Protein AF-A0A077NC87-F1 (afdb_monomer_lite)

Organism: NCBI:txid1398201

Secondary structure (DSSP, 8-state):
-----S-HHHHHHH-S-SS-TTSHHHHHHHHHHHHHHHHHHHHHHHHHHHHHHHHHHHH-TT--HHHHHHHHHHHHHHHHHHHHHHHHHHHHHHHHTTT--HHHHHHHHHHHHHHHHHHHHHHHHHHTHHHHHHHHHHHHHHHHHT-

Sequence (147 aa):
MIKLTGNAGVRSFLTATKYRVDHWKAIDIGTQAMRSGIITASRRVLIVSFLYRSMELLFRDEYDIYDFFGNITMDVAKTAVGDLVGFGVVAGAAVLLKGGFALGVTVMALGFGAFTTWVLYELDDRYKISKKLINYMREKELNKNSK

Radius of gyration: 23.94 Å; chains: 1; bounding box: 61×31×77 Å

pLDDT: mean 76.03, std 10.46, range [38.5, 91.06]

Structure (mmCIF, N/CA/C/O backbone):
data_AF-A0A077NC87-F1
#
_entry.id   AF-A0A077NC87-F1
#
loop_
_atom_site.group_PDB
_atom_site.id
_atom_site.type_symbol
_atom_site.label_atom_id
_atom_site.label_alt_id
_atom_site.label_comp_id
_atom_site.label_asym_id
_atom_site.label_entity_id
_atom_site.label_seq_id
_atom_site.pdbx_PDB_ins_code
_atom_site.Cartn_x
_atom_site.Cartn_y
_atom_site.Cartn_z
_atom_site.occupancy
_atom_site.B_iso_or_equiv
_atom_site.auth_seq_id
_atom_site.auth_comp_id
_atom_site.auth_asym_id
_atom_site.auth_atom_id
_atom_site.pdbx_PDB_model_num
ATOM 1 N N . MET A 1 1 ? 34.290 18.292 -21.173 1.00 38.50 1 MET A N 1
ATOM 2 C CA . MET A 1 1 ? 33.123 17.875 -21.985 1.00 38.50 1 MET A CA 1
ATOM 3 C C . MET A 1 1 ? 33.567 17.860 -23.437 1.00 38.50 1 MET A C 1
ATOM 5 O O . MET A 1 1 ? 33.807 18.925 -23.987 1.00 38.50 1 MET A O 1
ATOM 9 N N . ILE A 1 2 ? 33.781 16.680 -24.021 1.00 52.84 2 ILE A N 1
ATOM 10 C CA . ILE A 1 2 ? 34.228 16.562 -25.415 1.00 52.84 2 ILE A CA 1
ATOM 11 C C . ILE A 1 2 ? 33.003 16.800 -26.304 1.00 52.84 2 ILE A C 1
ATOM 13 O O . ILE A 1 2 ? 32.039 16.039 -26.250 1.00 52.84 2 ILE A O 1
ATOM 17 N N . LYS A 1 3 ? 33.002 17.900 -27.060 1.00 55.31 3 LYS A N 1
ATOM 18 C CA . LYS A 1 3 ? 31.948 18.231 -28.024 1.00 55.31 3 LYS A CA 1
ATOM 19 C C . LYS A 1 3 ? 32.352 17.672 -29.390 1.00 55.31 3 LYS A C 1
ATOM 21 O O . LYS A 1 3 ? 33.152 18.276 -30.089 1.00 55.31 3 LYS A O 1
ATOM 26 N N . LEU A 1 4 ? 31.805 16.515 -29.762 1.00 61.81 4 LEU A N 1
ATOM 27 C CA . LEU A 1 4 ? 31.936 15.950 -31.110 1.00 61.81 4 LEU A CA 1
ATOM 28 C C . LEU A 1 4 ? 30.884 16.594 -32.024 1.00 61.81 4 LEU A C 1
ATOM 30 O O . LEU A 1 4 ? 29.844 16.012 -32.322 1.00 61.81 4 LEU A O 1
ATOM 34 N N . THR A 1 5 ? 31.116 17.848 -32.405 1.00 58.41 5 THR A N 1
ATOM 35 C CA . THR A 1 5 ? 30.270 18.590 -33.348 1.00 58.41 5 THR A CA 1
ATOM 36 C C . THR A 1 5 ? 30.851 18.422 -34.747 1.00 58.41 5 THR A C 1
ATOM 38 O O . THR A 1 5 ? 31.775 19.140 -35.113 1.00 58.41 5 THR A O 1
ATOM 41 N N . GLY A 1 6 ? 30.371 17.445 -35.516 1.00 64.19 6 GLY A N 1
ATOM 42 C CA . GLY A 1 6 ? 30.850 17.285 -36.895 1.00 64.19 6 GLY A CA 1
ATOM 43 C C . GLY A 1 6 ? 30.347 16.067 -37.662 1.00 64.19 6 GLY A C 1
ATOM 44 O O . GLY A 1 6 ? 30.397 16.079 -38.884 1.00 64.19 6 GLY A O 1
ATOM 45 N N . ASN A 1 7 ? 29.820 15.034 -36.994 1.00 65.38 7 ASN A N 1
ATOM 46 C CA . ASN A 1 7 ? 29.307 13.852 -37.689 1.00 65.38 7 ASN A CA 1
ATOM 47 C C . ASN A 1 7 ? 27.972 13.385 -37.087 1.00 65.38 7 ASN A C 1
ATOM 49 O O . ASN A 1 7 ? 27.925 12.868 -35.968 1.00 65.38 7 ASN A O 1
ATOM 53 N N . ALA A 1 8 ? 26.877 13.589 -37.828 1.00 60.69 8 ALA A N 1
ATOM 54 C CA . ALA A 1 8 ? 25.518 13.255 -37.396 1.00 60.69 8 ALA A CA 1
ATOM 55 C C . ALA A 1 8 ? 25.345 11.754 -37.091 1.00 60.69 8 ALA A C 1
ATOM 57 O O . ALA A 1 8 ? 24.593 11.401 -36.181 1.00 60.69 8 ALA A O 1
ATOM 58 N N . GLY A 1 9 ? 26.099 10.881 -37.773 1.00 63.97 9 GLY A N 1
ATOM 59 C CA . GLY A 1 9 ? 26.047 9.429 -37.568 1.00 63.97 9 GLY A CA 1
ATOM 60 C C . GLY A 1 9 ? 26.556 8.972 -36.196 1.00 63.97 9 GLY A C 1
ATOM 61 O O . GLY A 1 9 ? 26.029 8.024 -35.621 1.00 63.97 9 GLY A O 1
ATOM 62 N N . VAL A 1 10 ? 27.518 9.688 -35.603 1.00 62.72 10 VAL A N 1
ATOM 63 C CA . VAL A 1 10 ? 28.101 9.321 -34.295 1.00 62.72 10 VAL A CA 1
ATOM 64 C C . VAL A 1 10 ? 27.153 9.671 -33.142 1.00 62.72 10 VAL A C 1
ATOM 66 O O . VAL A 1 10 ? 27.168 9.033 -32.090 1.00 62.72 10 VAL A O 1
ATOM 69 N N . ARG A 1 11 ? 26.259 10.647 -33.351 1.00 61.94 11 ARG A N 1
ATOM 70 C CA . ARG A 1 11 ? 25.254 11.040 -32.360 1.00 61.94 11 ARG A CA 1
ATOM 71 C C . ARG A 1 11 ? 24.256 9.912 -32.101 1.00 61.94 11 ARG A C 1
ATOM 73 O O . ARG A 1 11 ? 23.899 9.714 -30.951 1.00 61.94 11 ARG A O 1
ATOM 80 N N . SER A 1 12 ? 23.866 9.139 -33.116 1.00 58.34 12 SER A N 1
ATOM 81 C CA . SER A 1 12 ? 22.961 7.984 -32.970 1.00 58.34 12 SER A CA 1
ATOM 82 C C . SER A 1 12 ? 23.545 6.893 -32.058 1.00 58.34 12 SER A C 1
ATOM 84 O O . SER A 1 12 ? 22.865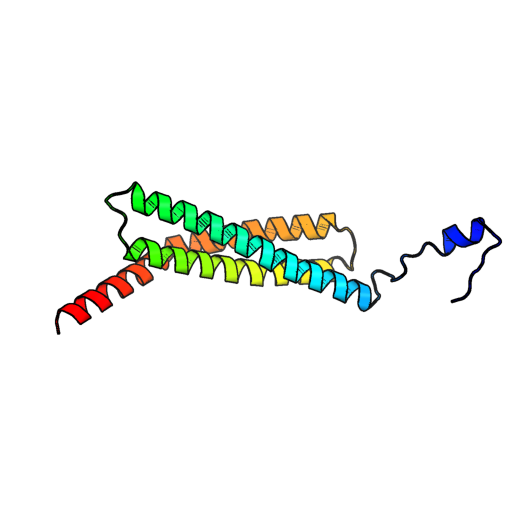 6.453 -31.134 1.00 58.34 12 SER A O 1
ATOM 86 N N . PHE A 1 13 ? 24.824 6.544 -32.231 1.00 57.53 13 PHE A N 1
ATOM 87 C CA . PHE A 1 13 ? 25.515 5.553 -31.392 1.00 57.53 13 PHE A CA 1
ATOM 88 C C . PHE A 1 13 ? 25.801 6.043 -29.963 1.00 57.53 13 PHE A C 1
ATOM 90 O O . PHE A 1 13 ? 25.910 5.237 -29.042 1.00 57.53 13 PHE A O 1
ATOM 97 N N . LEU A 1 14 ? 25.904 7.360 -29.764 1.00 56.75 14 LEU A N 1
ATOM 98 C CA . LEU A 1 14 ? 26.145 7.989 -28.461 1.00 56.75 14 LEU A CA 1
ATOM 99 C C . LEU A 1 14 ? 24.891 8.611 -27.828 1.00 56.75 14 LEU A C 1
ATOM 101 O O . LEU A 1 14 ? 24.993 9.178 -26.743 1.00 56.75 14 LEU A O 1
ATOM 105 N N . THR A 1 15 ? 23.698 8.457 -28.423 1.00 53.72 15 THR A N 1
ATOM 106 C CA . THR A 1 15 ? 22.410 8.770 -27.760 1.00 53.72 15 THR A CA 1
ATOM 107 C C . THR A 1 15 ? 22.048 7.672 -26.748 1.00 53.72 15 THR A C 1
ATOM 109 O O . THR A 1 15 ? 20.886 7.425 -26.442 1.00 53.72 15 THR A O 1
ATOM 112 N N . ALA A 1 16 ? 23.054 6.999 -26.187 1.00 55.94 16 ALA A N 1
ATOM 113 C CA . ALA A 1 16 ? 22.895 6.309 -24.928 1.00 55.94 16 ALA A CA 1
ATOM 114 C C . ALA A 1 16 ? 22.482 7.362 -23.894 1.00 55.94 16 ALA A C 1
ATOM 116 O O . ALA A 1 16 ? 23.104 8.423 -23.775 1.00 55.94 16 ALA A O 1
ATOM 117 N N . THR A 1 17 ? 21.400 7.090 -23.170 1.00 57.09 17 THR A N 1
ATOM 118 C CA . THR A 1 17 ? 20.999 7.881 -22.009 1.00 57.09 17 THR A CA 1
ATOM 119 C C . THR A 1 17 ? 22.242 8.175 -21.166 1.00 57.09 17 THR A C 1
ATOM 121 O O . THR A 1 17 ? 23.065 7.286 -20.947 1.00 57.09 17 THR A O 1
ATOM 124 N N . LYS A 1 18 ? 22.407 9.428 -20.707 1.00 61.66 18 LYS A N 1
ATOM 125 C CA . LYS A 1 18 ? 23.597 9.897 -19.955 1.00 61.66 18 LYS A CA 1
ATOM 126 C C . LYS A 1 18 ? 24.005 8.947 -18.815 1.00 61.66 18 LYS A C 1
ATOM 128 O O . LYS A 1 18 ? 25.161 8.934 -18.406 1.00 61.66 18 LYS A O 1
ATOM 133 N N . TYR A 1 19 ? 23.053 8.148 -18.337 1.00 58.69 19 TYR A N 1
ATOM 134 C CA . TYR A 1 19 ? 23.251 7.006 -17.462 1.00 58.69 19 TYR A CA 1
ATOM 135 C C . TYR A 1 19 ? 22.634 5.757 -18.109 1.00 58.69 19 TYR A C 1
ATOM 137 O O . TYR A 1 19 ? 21.466 5.784 -18.502 1.00 58.69 19 TYR A O 1
ATOM 145 N N . ARG A 1 20 ? 23.402 4.664 -18.217 1.00 64.19 20 ARG A N 1
ATOM 146 C CA . ARG A 1 20 ? 22.844 3.325 -18.483 1.00 64.19 20 ARG A CA 1
ATOM 147 C C . ARG A 1 20 ? 21.920 2.925 -17.329 1.00 64.19 20 ARG A C 1
ATOM 149 O O . ARG A 1 20 ? 22.129 3.375 -16.205 1.00 64.19 20 ARG A O 1
ATOM 156 N N . VAL A 1 21 ? 20.939 2.063 -17.595 1.00 62.38 21 VAL A N 1
ATOM 157 C CA . VAL A 1 21 ? 19.991 1.560 -16.577 1.00 62.38 21 VAL A CA 1
ATOM 158 C C . VAL A 1 21 ? 20.728 0.877 -15.411 1.00 62.38 21 VAL A C 1
ATOM 160 O O . VAL A 1 21 ? 20.325 1.013 -14.263 1.00 62.38 21 VAL A O 1
ATOM 163 N N . ASP A 1 22 ? 21.880 0.265 -15.697 1.00 63.88 22 ASP A N 1
ATOM 164 C CA . ASP A 1 22 ? 22.752 -0.402 -14.716 1.00 63.88 22 ASP A CA 1
ATOM 165 C C . ASP A 1 22 ? 23.617 0.563 -13.881 1.00 63.88 22 ASP A C 1
ATOM 167 O O . ASP A 1 22 ? 24.428 0.140 -13.059 1.00 63.88 22 ASP A O 1
ATOM 171 N N . HIS A 1 23 ? 23.536 1.870 -14.131 1.00 72.00 23 HIS A N 1
ATOM 172 C CA . HIS A 1 23 ? 24.373 2.852 -13.453 1.00 72.00 23 HIS A CA 1
ATOM 173 C C . HIS A 1 23 ? 23.754 3.239 -12.105 1.00 72.00 23 HIS A C 1
ATOM 175 O O . HIS A 1 23 ? 22.566 3.551 -12.040 1.00 72.00 23 HIS A O 1
ATOM 181 N N . TRP A 1 24 ? 24.566 3.320 -11.043 1.00 66.81 24 TRP A N 1
ATOM 182 C CA . TRP A 1 24 ? 24.109 3.623 -9.673 1.00 66.81 24 TRP A CA 1
ATOM 183 C C . TRP A 1 24 ? 23.174 4.841 -9.594 1.00 66.81 24 TRP A C 1
ATOM 185 O O . TRP A 1 24 ? 22.162 4.829 -8.900 1.00 66.81 24 TRP A O 1
ATOM 195 N N . LYS A 1 25 ? 23.464 5.881 -10.382 1.00 71.94 25 LYS A N 1
ATOM 196 C CA . LYS A 1 25 ? 22.663 7.109 -10.425 1.00 71.94 25 LYS A CA 1
ATOM 197 C C . LYS A 1 25 ? 21.261 6.921 -11.022 1.00 71.94 25 LYS A C 1
ATOM 199 O O . LYS A 1 25 ? 20.349 7.637 -10.629 1.00 71.94 25 LYS A O 1
ATOM 204 N N . ALA A 1 26 ? 21.071 5.980 -11.947 1.00 72.69 26 ALA A N 1
ATOM 205 C CA . ALA A 1 26 ? 19.746 5.655 -12.479 1.00 72.69 26 ALA A CA 1
ATOM 206 C C . ALA A 1 26 ? 18.889 4.925 -11.429 1.00 72.69 26 ALA A C 1
ATOM 208 O O . ALA A 1 26 ? 17.707 5.231 -11.278 1.00 72.69 26 ALA A O 1
ATOM 209 N N . ILE A 1 27 ? 19.508 4.029 -10.653 1.00 73.50 27 ILE A N 1
ATOM 210 C CA . ILE A 1 27 ? 18.863 3.305 -9.547 1.00 73.50 27 ILE A CA 1
ATOM 211 C C . ILE A 1 27 ? 18.464 4.271 -8.421 1.00 73.50 27 ILE A C 1
ATOM 213 O O . ILE A 1 27 ? 17.354 4.185 -7.895 1.00 73.50 27 ILE A O 1
ATOM 217 N N . ASP A 1 28 ? 19.331 5.226 -8.081 1.00 75.88 28 ASP A N 1
ATOM 218 C CA . ASP A 1 28 ? 19.061 6.229 -7.043 1.00 75.88 28 ASP A CA 1
ATOM 219 C C . ASP A 1 28 ? 17.891 7.153 -7.428 1.00 75.88 28 ASP A C 1
ATOM 221 O O . ASP A 1 28 ? 16.954 7.345 -6.656 1.00 75.88 28 ASP A O 1
ATOM 225 N N . ILE A 1 29 ? 17.854 7.635 -8.677 1.00 79.31 29 ILE A N 1
ATOM 226 C CA . ILE A 1 29 ? 16.729 8.447 -9.172 1.00 79.31 29 ILE A CA 1
ATOM 227 C C . ILE A 1 29 ? 15.423 7.637 -9.160 1.00 79.31 29 ILE A C 1
ATOM 229 O O . ILE A 1 29 ? 14.387 8.146 -8.731 1.00 79.31 29 ILE A O 1
ATOM 233 N N . GLY A 1 30 ? 15.464 6.372 -9.593 1.00 76.12 30 GLY A N 1
ATOM 234 C CA . GLY A 1 30 ? 14.292 5.495 -9.597 1.00 76.12 30 GLY A CA 1
ATOM 235 C C . GLY A 1 30 ? 13.765 5.196 -8.192 1.00 76.12 30 GLY A C 1
ATOM 236 O O . GLY A 1 30 ? 12.563 5.285 -7.950 1.00 76.12 30 GLY A O 1
ATOM 237 N N . THR A 1 31 ? 14.651 4.912 -7.235 1.00 77.56 31 THR A N 1
ATOM 238 C CA . THR A 1 31 ? 14.259 4.641 -5.842 1.00 77.56 31 THR A CA 1
ATOM 239 C C . THR A 1 31 ? 13.759 5.895 -5.121 1.00 77.56 31 THR A C 1
ATOM 241 O O . THR A 1 31 ? 12.789 5.810 -4.365 1.00 77.56 31 THR A O 1
ATOM 244 N N . GLN A 1 32 ? 14.333 7.073 -5.390 1.00 83.12 32 GLN A N 1
ATOM 245 C CA . GLN A 1 32 ? 13.821 8.348 -4.872 1.00 83.12 32 GLN A CA 1
ATOM 246 C C . GLN A 1 32 ? 12.449 8.708 -5.453 1.00 83.12 32 GLN A C 1
ATOM 248 O O . GLN A 1 32 ? 11.555 9.110 -4.705 1.00 83.12 32 GLN A O 1
ATOM 253 N N . ALA A 1 33 ? 12.252 8.531 -6.764 1.00 82.00 33 ALA A N 1
ATOM 254 C CA . ALA A 1 33 ? 10.959 8.742 -7.414 1.00 82.00 33 ALA A CA 1
ATOM 255 C C . ALA A 1 33 ? 9.882 7.794 -6.861 1.00 82.00 33 ALA A C 1
ATOM 257 O O . ALA A 1 33 ? 8.742 8.193 -6.644 1.00 82.00 33 ALA A O 1
ATOM 258 N N . MET A 1 34 ? 10.255 6.549 -6.569 1.00 81.50 34 MET A N 1
ATOM 259 C CA . MET A 1 34 ? 9.348 5.564 -5.991 1.00 81.50 34 MET A CA 1
ATOM 260 C C . MET A 1 34 ? 8.953 5.922 -4.553 1.00 81.50 34 MET A C 1
ATOM 262 O O . MET A 1 34 ? 7.772 5.891 -4.220 1.00 81.50 34 MET A O 1
ATOM 266 N N . ARG A 1 35 ? 9.909 6.337 -3.709 1.00 84.25 35 ARG A N 1
ATOM 267 C CA . ARG A 1 35 ? 9.621 6.793 -2.337 1.00 84.25 35 ARG A CA 1
ATOM 268 C C . ARG A 1 35 ? 8.704 8.013 -2.316 1.00 84.25 35 ARG A C 1
ATOM 270 O O . ARG A 1 35 ? 7.724 8.024 -1.577 1.00 84.25 35 ARG A O 1
ATOM 277 N N . SER A 1 36 ? 9.000 9.030 -3.125 1.00 87.06 36 SER A N 1
ATOM 278 C CA . SER A 1 36 ? 8.169 10.238 -3.193 1.00 87.06 36 SER A CA 1
ATOM 279 C C . SER A 1 36 ? 6.781 9.952 -3.773 1.00 87.06 36 SER A C 1
ATOM 281 O O . SER A 1 36 ? 5.790 10.507 -3.291 1.00 87.06 36 SER A O 1
ATOM 283 N N . GLY A 1 37 ? 6.695 9.040 -4.747 1.00 85.25 37 GLY A N 1
ATOM 284 C CA . GLY A 1 37 ? 5.444 8.544 -5.314 1.00 85.25 37 GLY A CA 1
ATOM 285 C C . GLY A 1 37 ? 4.562 7.848 -4.279 1.00 85.25 37 GLY A C 1
ATOM 286 O O . GLY A 1 37 ? 3.401 8.228 -4.141 1.00 85.25 37 GLY A O 1
ATOM 287 N N . ILE A 1 38 ? 5.122 6.902 -3.512 1.00 85.19 38 ILE A N 1
ATOM 288 C CA . ILE A 1 38 ? 4.413 6.202 -2.427 1.00 85.19 38 ILE A CA 1
ATOM 289 C C . ILE A 1 38 ? 3.896 7.221 -1.408 1.00 85.19 38 ILE A C 1
ATOM 291 O O . ILE A 1 38 ? 2.693 7.317 -1.216 1.00 85.19 38 ILE A O 1
ATOM 295 N N . ILE A 1 39 ? 4.759 8.088 -0.866 1.00 86.81 39 ILE A N 1
ATOM 296 C CA . ILE A 1 39 ? 4.357 9.099 0.133 1.00 86.81 39 ILE A CA 1
ATOM 297 C C . ILE A 1 39 ? 3.216 9.989 -0.383 1.00 86.81 39 ILE A C 1
ATOM 299 O O . ILE A 1 39 ? 2.264 10.292 0.342 1.00 86.81 39 ILE A O 1
ATOM 303 N N . THR A 1 40 ? 3.299 10.423 -1.643 1.00 88.81 40 THR A N 1
ATOM 304 C CA . THR A 1 40 ? 2.271 11.277 -2.248 1.00 88.81 40 THR A CA 1
ATOM 305 C C . THR A 1 40 ? 0.955 10.527 -2.433 1.00 88.81 40 THR A C 1
ATOM 307 O O . THR A 1 40 ? -0.109 11.100 -2.187 1.00 88.81 40 THR A O 1
ATOM 310 N N . ALA A 1 41 ? 1.010 9.262 -2.851 1.00 86.44 41 ALA A N 1
ATOM 311 C CA . ALA A 1 41 ? -0.163 8.415 -3.014 1.00 86.44 41 ALA A CA 1
ATOM 312 C C . ALA A 1 41 ? -0.839 8.145 -1.664 1.00 86.44 41 ALA A C 1
ATOM 314 O O . ALA A 1 41 ? -2.025 8.441 -1.515 1.00 86.44 41 ALA A O 1
ATOM 315 N N . SER A 1 42 ? -0.082 7.705 -0.658 1.00 89.31 42 SER A N 1
ATOM 316 C CA . SER A 1 42 ? -0.586 7.404 0.686 1.00 89.31 42 SER A CA 1
ATOM 317 C C . SER A 1 42 ? -1.252 8.617 1.314 1.00 89.31 42 SER A C 1
ATOM 319 O O . SER A 1 42 ? -2.365 8.523 1.823 1.00 89.31 42 SER A O 1
ATOM 321 N N . ARG A 1 43 ? -0.641 9.804 1.194 1.00 88.69 43 ARG A N 1
ATOM 322 C CA . ARG A 1 43 ? -1.243 11.045 1.696 1.00 88.69 43 ARG A CA 1
ATOM 323 C C . ARG A 1 43 ? -2.610 11.319 1.067 1.00 88.69 43 ARG A C 1
ATOM 325 O O . ARG A 1 43 ? -3.526 11.731 1.772 1.00 88.69 43 ARG A O 1
ATOM 332 N N . ARG A 1 44 ? -2.759 11.110 -0.244 1.00 89.31 44 ARG A N 1
ATOM 333 C CA . ARG A 1 44 ? -4.040 11.320 -0.938 1.00 89.31 44 ARG A CA 1
ATOM 334 C C . ARG A 1 44 ? -5.088 10.303 -0.499 1.00 89.31 44 ARG A C 1
ATOM 336 O O . ARG A 1 44 ? -6.221 10.701 -0.259 1.00 89.31 44 ARG A O 1
ATOM 343 N N . VAL A 1 45 ? -4.705 9.035 -0.343 1.00 88.69 45 VAL A N 1
ATOM 344 C CA . VAL A 1 45 ? -5.602 7.979 0.151 1.00 88.69 45 VAL A CA 1
ATOM 345 C C . VAL A 1 45 ? -6.100 8.312 1.556 1.00 88.69 45 VAL A C 1
ATOM 347 O O . VAL A 1 45 ? -7.304 8.320 1.778 1.00 88.69 45 VAL A O 1
ATOM 350 N N . LEU A 1 46 ? -5.207 8.698 2.470 1.00 91.06 46 LEU A N 1
ATOM 351 C CA . LEU A 1 46 ? -5.588 9.058 3.839 1.00 91.06 46 LEU A CA 1
ATOM 352 C C . LEU A 1 46 ? -6.534 10.261 3.900 1.00 91.06 46 LEU A C 1
ATOM 354 O O . LEU A 1 46 ? -7.467 10.253 4.696 1.00 91.06 46 LEU A O 1
ATOM 358 N N . ILE A 1 47 ? -6.329 11.279 3.055 1.00 89.62 47 ILE A N 1
ATOM 359 C CA . ILE A 1 47 ? -7.240 12.432 2.974 1.00 89.62 47 ILE A CA 1
ATOM 360 C C . ILE A 1 47 ? -8.639 11.986 2.531 1.00 89.62 47 ILE A C 1
ATOM 362 O O . ILE A 1 47 ? -9.633 12.416 3.115 1.00 89.62 47 ILE A O 1
ATOM 366 N N . VAL A 1 48 ? -8.722 11.117 1.520 1.00 90.50 48 VAL A N 1
ATOM 367 C CA . VAL A 1 48 ? -10.001 10.595 1.020 1.00 90.50 48 VAL A CA 1
ATOM 368 C C . VAL A 1 48 ? -10.691 9.731 2.079 1.00 90.50 48 VAL A C 1
ATOM 370 O O . VAL A 1 48 ? -11.877 9.935 2.335 1.00 90.50 48 VAL A O 1
ATOM 373 N N . SER A 1 49 ? -9.962 8.828 2.742 1.00 88.44 49 SER A N 1
ATOM 374 C CA . SER A 1 49 ? -10.502 7.997 3.827 1.00 88.44 49 SER A CA 1
ATOM 375 C C . SER A 1 49 ? -11.001 8.841 4.995 1.00 88.44 49 SER A C 1
ATOM 377 O O . SER A 1 49 ? -12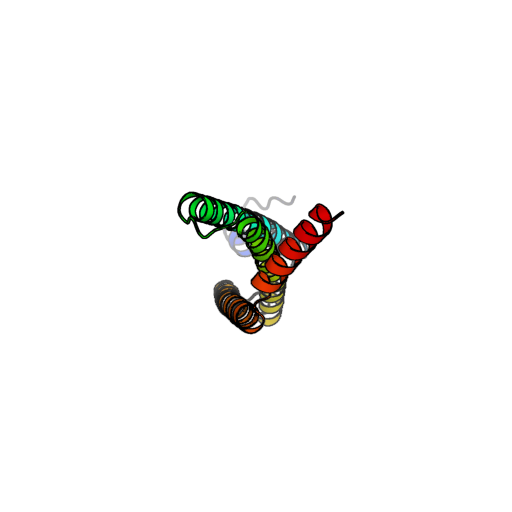.101 8.611 5.492 1.00 88.44 49 SER A O 1
ATOM 379 N N . PHE A 1 50 ? -10.235 9.858 5.399 1.00 88.25 50 PHE A N 1
ATOM 380 C CA . PHE A 1 50 ? -10.637 10.782 6.454 1.00 88.25 50 PHE A CA 1
ATOM 381 C C . PHE A 1 50 ? -11.951 11.480 6.105 1.00 88.25 50 PHE A C 1
ATOM 383 O O . PHE A 1 50 ? -12.877 11.461 6.908 1.00 88.25 50 PHE A O 1
ATOM 390 N N . LEU A 1 51 ? -12.059 12.029 4.891 1.00 87.94 51 LEU A N 1
ATOM 391 C CA . LEU A 1 51 ? -13.264 12.723 4.444 1.00 87.94 51 LEU A CA 1
ATOM 392 C C . LEU A 1 51 ? -14.481 11.791 4.409 1.00 87.94 51 LEU A C 1
ATOM 394 O O . LEU A 1 51 ? -15.546 12.160 4.901 1.00 87.94 51 LEU A O 1
ATOM 398 N N . TYR A 1 52 ? -14.312 10.572 3.889 1.00 86.44 52 TYR A N 1
ATOM 399 C CA . TYR A 1 52 ? -15.357 9.549 3.906 1.00 86.44 52 TYR A CA 1
ATOM 400 C C . TYR A 1 52 ? -15.820 9.255 5.338 1.00 86.44 52 TYR A C 1
ATOM 402 O O . TYR A 1 52 ? -17.018 9.210 5.613 1.00 86.44 52 TYR A O 1
ATOM 410 N N . ARG A 1 53 ? -14.876 9.144 6.278 1.00 84.12 53 ARG A N 1
ATOM 411 C CA . ARG A 1 53 ? -15.178 8.905 7.689 1.00 84.12 53 ARG A CA 1
ATOM 412 C C . ARG A 1 53 ? -15.879 10.063 8.370 1.00 84.12 53 ARG A C 1
ATOM 414 O O . ARG A 1 53 ? -16.756 9.844 9.198 1.00 84.12 53 ARG A O 1
ATOM 421 N N . SER A 1 54 ? -15.493 11.287 8.030 1.00 82.62 54 SER A N 1
ATOM 422 C CA . SER A 1 54 ? -16.145 12.491 8.536 1.00 82.62 54 SER A CA 1
ATOM 423 C C . SER A 1 54 ? -17.588 12.565 8.053 1.00 82.62 54 SER A C 1
ATOM 425 O O . SER A 1 54 ? -18.470 12.903 8.833 1.00 82.62 54 SER A O 1
ATOM 427 N N . MET A 1 55 ? -17.847 12.200 6.794 1.00 84.25 55 MET A N 1
ATOM 428 C CA . MET A 1 55 ? -19.213 12.090 6.283 1.00 84.25 55 MET A CA 1
ATOM 429 C C . MET A 1 55 ? -19.990 10.989 7.010 1.00 84.25 55 MET A C 1
ATOM 431 O O . MET A 1 55 ? -21.125 11.217 7.413 1.00 84.25 55 MET A O 1
ATOM 435 N N . GLU A 1 56 ? -19.389 9.819 7.232 1.00 83.00 56 GLU A N 1
ATOM 436 C CA . GLU A 1 56 ? -20.046 8.719 7.947 1.00 83.00 56 GLU A CA 1
ATOM 437 C C . GLU A 1 56 ? -20.443 9.116 9.379 1.00 83.00 56 GLU A C 1
ATOM 439 O O . GLU A 1 56 ? -21.565 8.837 9.788 1.00 83.00 56 GLU A O 1
ATOM 444 N N . LEU A 1 57 ? -19.581 9.857 10.086 1.00 81.62 57 LEU A N 1
ATOM 445 C CA . LEU A 1 57 ? -19.867 10.412 11.413 1.00 81.62 57 LEU A CA 1
ATOM 446 C C . LEU A 1 57 ? -21.020 11.433 11.407 1.00 81.62 57 LEU A C 1
ATOM 448 O O . LEU A 1 57 ? -21.783 11.500 12.360 1.00 81.62 57 LEU A O 1
ATOM 452 N N . LEU A 1 58 ? -21.145 12.243 10.350 1.00 80.56 58 LEU A N 1
ATOM 453 C CA . LEU A 1 58 ? -22.190 13.271 10.255 1.00 80.56 58 LEU A CA 1
ATOM 454 C C . LEU A 1 58 ? -23.562 12.712 9.861 1.00 80.56 58 LEU A C 1
ATOM 456 O O . LEU A 1 58 ? -24.578 13.307 10.208 1.00 80.56 58 LEU A O 1
ATOM 460 N N . PHE A 1 59 ? -23.600 11.617 9.098 1.00 83.50 59 PHE A N 1
ATOM 461 C CA . PHE A 1 59 ? -24.839 11.086 8.521 1.00 83.50 59 PHE A CA 1
ATOM 462 C C . PHE A 1 59 ? -25.371 9.824 9.212 1.00 83.50 59 PHE A C 1
ATOM 464 O O . PHE A 1 59 ? -26.512 9.444 8.949 1.00 83.50 59 PHE A O 1
ATOM 471 N N . ARG A 1 60 ? -24.586 9.150 10.062 1.00 80.19 60 ARG A N 1
ATOM 472 C CA . ARG A 1 60 ? -25.032 7.951 10.786 1.00 80.19 60 ARG A CA 1
ATOM 473 C C . ARG A 1 60 ? -25.087 8.201 12.288 1.00 80.19 60 ARG A C 1
ATOM 475 O O . ARG A 1 60 ? -24.052 8.336 12.925 1.00 80.19 60 ARG A O 1
ATOM 482 N N . ASP A 1 61 ? -26.294 8.129 12.846 1.00 66.12 61 ASP A N 1
ATOM 483 C CA . ASP A 1 61 ? -26.542 8.241 14.294 1.00 66.12 61 ASP A CA 1
ATOM 484 C C . ASP A 1 61 ? -25.891 7.114 15.117 1.00 66.12 61 ASP A C 1
ATOM 486 O O . ASP A 1 61 ? -25.583 7.291 16.290 1.00 66.12 61 ASP A O 1
ATOM 490 N N . GLU A 1 62 ? -25.645 5.949 14.513 1.00 67.62 62 GLU A N 1
ATOM 491 C CA . GLU A 1 62 ? -24.971 4.818 15.171 1.00 67.62 62 GLU A CA 1
ATOM 492 C C . GLU A 1 62 ? -23.436 4.951 15.186 1.00 67.62 62 GLU A C 1
ATOM 494 O O . GLU A 1 62 ? -22.745 4.085 15.726 1.00 67.62 62 GLU A O 1
ATOM 499 N N . TYR A 1 63 ? -22.888 5.997 14.558 1.00 72.88 63 TYR A N 1
ATOM 500 C CA . TYR A 1 63 ? -21.452 6.186 14.395 1.00 72.88 63 TYR A CA 1
ATOM 501 C C . TYR A 1 63 ? -20.885 7.055 15.518 1.00 72.88 63 TYR A C 1
ATOM 503 O O . TYR A 1 63 ? -21.063 8.268 15.539 1.00 72.88 63 TYR A O 1
ATOM 511 N N . ASP A 1 64 ? -20.183 6.433 16.461 1.00 78.81 64 ASP A N 1
ATOM 512 C CA . ASP A 1 64 ? -19.631 7.124 17.625 1.00 78.81 64 ASP A CA 1
ATOM 513 C C . ASP A 1 64 ? -18.245 7.739 17.322 1.00 78.81 64 ASP A C 1
ATOM 515 O O . ASP A 1 64 ? -17.523 7.335 16.401 1.00 78.81 64 ASP A O 1
ATOM 519 N N . ILE A 1 65 ? -17.811 8.691 18.149 1.00 74.31 65 ILE A N 1
ATOM 520 C CA . ILE A 1 65 ? -16.494 9.341 18.045 1.00 74.31 65 ILE A CA 1
ATOM 521 C C . ILE A 1 65 ? -15.367 8.303 18.198 1.00 74.31 65 ILE A C 1
ATOM 523 O O . ILE A 1 65 ? -14.325 8.391 17.541 1.00 74.31 65 ILE A O 1
ATOM 527 N N . TYR A 1 66 ? -15.579 7.267 19.013 1.00 76.19 66 TYR A N 1
ATOM 528 C CA . TYR A 1 66 ? -14.619 6.172 19.184 1.00 76.19 66 TYR A CA 1
ATOM 529 C C . TYR A 1 66 ? -14.467 5.312 17.924 1.00 76.19 66 TYR A C 1
ATOM 531 O O . TYR A 1 66 ? -13.351 4.903 17.592 1.00 76.19 66 TYR A O 1
ATOM 539 N N . ASP A 1 67 ? -15.558 5.083 17.189 1.00 78.06 67 ASP A N 1
ATOM 540 C CA . ASP A 1 67 ? -15.543 4.357 15.917 1.00 78.06 67 ASP A CA 1
ATOM 541 C C . ASP A 1 67 ? -14.824 5.160 14.824 1.00 78.06 67 ASP A C 1
ATOM 543 O O . ASP A 1 67 ? -14.139 4.592 13.963 1.00 78.06 67 ASP A O 1
ATOM 547 N N . PHE A 1 68 ? -14.950 6.490 14.867 1.00 79.81 68 PHE A N 1
ATOM 548 C CA . PHE A 1 68 ? -14.244 7.414 13.981 1.00 79.81 68 PHE A CA 1
ATOM 549 C C . PHE A 1 68 ? -12.726 7.343 14.184 1.00 79.81 68 PHE A C 1
ATOM 551 O O . PHE A 1 68 ? -12.003 7.000 13.244 1.00 79.81 68 PHE A O 1
ATOM 558 N N . PHE A 1 69 ? -12.237 7.576 15.407 1.00 79.38 69 PHE A N 1
ATOM 559 C CA . PHE A 1 69 ? -10.799 7.504 15.699 1.00 79.38 69 PHE A CA 1
ATOM 560 C C . PHE A 1 69 ? -10.237 6.093 15.512 1.00 79.38 69 PHE A C 1
ATOM 562 O O . PHE A 1 69 ? -9.136 5.934 14.978 1.00 79.38 69 PHE A O 1
ATOM 569 N N . GLY A 1 70 ? -10.997 5.066 15.894 1.00 81.06 70 GLY A N 1
ATOM 570 C CA . GLY A 1 70 ? -10.591 3.672 15.759 1.00 81.06 70 GLY A CA 1
ATOM 571 C C . GLY A 1 70 ? -10.304 3.289 14.313 1.00 81.06 70 GLY A C 1
ATOM 572 O O . GLY A 1 70 ? -9.221 2.775 14.023 1.00 81.06 70 GLY A O 1
ATOM 573 N N . ASN A 1 71 ? -11.216 3.595 13.382 1.00 83.88 71 ASN A N 1
ATOM 574 C CA . ASN A 1 71 ? -10.961 3.205 11.995 1.00 83.88 71 ASN A CA 1
ATOM 575 C C . ASN A 1 71 ? -10.071 4.188 11.232 1.00 83.88 71 ASN A C 1
ATOM 577 O O . ASN A 1 71 ? -9.358 3.720 10.359 1.00 83.88 71 ASN A O 1
ATOM 581 N N . ILE A 1 72 ? -9.983 5.477 11.591 1.00 85.44 72 ILE A N 1
ATOM 582 C CA . ILE A 1 72 ? -8.927 6.344 11.026 1.00 85.44 72 ILE A CA 1
ATOM 583 C C . ILE A 1 72 ? -7.544 5.789 11.366 1.00 85.44 72 ILE A C 1
ATOM 585 O O . ILE A 1 72 ? -6.672 5.704 10.501 1.00 85.44 72 ILE A O 1
ATOM 589 N N . THR A 1 73 ? -7.344 5.372 12.617 1.00 83.56 73 THR A N 1
ATOM 590 C CA . THR A 1 73 ? -6.072 4.780 13.044 1.00 83.56 73 THR A CA 1
ATOM 591 C C . THR A 1 73 ? -5.800 3.480 12.287 1.00 83.56 73 THR A C 1
ATOM 593 O O . THR A 1 73 ? -4.672 3.241 11.853 1.00 83.56 73 THR A O 1
ATOM 596 N N . MET A 1 74 ? -6.834 2.662 12.067 1.00 86.00 74 MET A N 1
ATOM 597 C CA . MET A 1 74 ? -6.709 1.443 11.270 1.00 86.00 74 MET A CA 1
ATOM 598 C C . MET A 1 74 ? -6.400 1.728 9.798 1.00 86.00 74 MET A C 1
ATOM 600 O O . MET A 1 74 ? -5.565 1.043 9.216 1.00 86.00 74 MET A O 1
ATOM 604 N N . ASP A 1 75 ? -7.024 2.733 9.192 1.00 86.12 75 ASP A N 1
ATOM 605 C CA . ASP A 1 75 ? -6.785 3.108 7.799 1.00 86.12 75 ASP A CA 1
ATOM 606 C C . ASP A 1 75 ? -5.342 3.583 7.604 1.00 86.12 75 ASP A C 1
ATOM 608 O O . ASP A 1 75 ? -4.679 3.181 6.644 1.00 86.12 75 ASP A O 1
ATOM 612 N N . VAL A 1 76 ? -4.805 4.352 8.559 1.00 87.12 76 VAL A N 1
ATOM 613 C CA . VAL A 1 76 ? -3.381 4.721 8.595 1.00 87.12 76 VAL A CA 1
ATOM 614 C C . VAL A 1 76 ? -2.495 3.483 8.727 1.00 87.12 76 VAL A C 1
ATOM 616 O O . VAL A 1 76 ? -1.534 3.341 7.971 1.00 87.12 76 VAL A O 1
ATOM 619 N N . ALA A 1 77 ? -2.823 2.560 9.636 1.00 86.44 77 ALA A N 1
ATOM 620 C CA . ALA A 1 77 ? -2.048 1.338 9.839 1.00 86.44 77 ALA A CA 1
ATOM 621 C C . ALA A 1 77 ? -2.042 0.437 8.591 1.00 86.44 77 ALA A C 1
ATOM 623 O O . ALA A 1 77 ? -0.978 0.005 8.145 1.00 86.44 77 ALA A O 1
ATOM 624 N N . LYS A 1 78 ? -3.209 0.193 7.984 1.00 86.25 78 LYS A N 1
ATOM 625 C CA . LYS A 1 78 ? -3.346 -0.593 6.749 1.00 86.25 78 LYS A CA 1
ATOM 626 C C . LYS A 1 78 ? -2.603 0.059 5.585 1.00 86.25 78 LYS A C 1
ATOM 628 O O . LYS A 1 78 ? -1.930 -0.645 4.836 1.00 86.25 78 LYS A O 1
ATOM 633 N N . THR A 1 79 ? -2.666 1.386 5.464 1.00 86.94 79 THR A N 1
ATOM 634 C CA . THR A 1 79 ? -1.921 2.134 4.439 1.00 86.94 79 THR A CA 1
ATOM 635 C C . THR A 1 79 ? -0.413 1.987 4.639 1.00 86.94 79 THR A C 1
ATOM 637 O O . THR A 1 79 ? 0.293 1.660 3.693 1.00 86.94 79 THR A O 1
ATOM 640 N N . ALA A 1 80 ? 0.085 2.122 5.872 1.00 86.81 80 ALA A N 1
ATOM 641 C CA . ALA A 1 80 ? 1.508 1.961 6.168 1.00 86.81 80 ALA A CA 1
ATOM 642 C C . ALA A 1 80 ? 2.020 0.545 5.848 1.00 86.81 80 ALA A C 1
ATOM 644 O O . ALA A 1 80 ? 3.102 0.383 5.283 1.00 86.81 80 ALA A O 1
ATOM 645 N N . VAL A 1 81 ? 1.236 -0.490 6.165 1.00 86.00 81 VAL A N 1
ATOM 646 C CA . VAL A 1 81 ? 1.559 -1.872 5.777 1.00 86.00 81 VAL A CA 1
ATOM 647 C C . VAL A 1 81 ? 1.553 -2.018 4.253 1.00 86.00 81 VAL A C 1
ATOM 649 O O . VAL A 1 81 ? 2.481 -2.601 3.693 1.00 86.00 81 VAL A O 1
ATOM 652 N N . GLY A 1 82 ? 0.553 -1.448 3.576 1.00 86.00 82 GLY A N 1
ATOM 653 C CA . GLY A 1 82 ? 0.473 -1.418 2.116 1.00 86.00 82 GLY A CA 1
ATOM 654 C C . GLY A 1 82 ? 1.700 -0.776 1.465 1.00 86.00 82 GLY A C 1
ATOM 655 O O . GLY A 1 82 ? 2.243 -1.336 0.516 1.00 86.00 82 GLY A O 1
ATOM 656 N N . ASP A 1 83 ? 2.193 0.331 2.018 1.00 86.31 83 ASP A N 1
ATOM 657 C CA . ASP A 1 83 ? 3.373 1.049 1.525 1.00 86.31 83 ASP A CA 1
ATOM 658 C C . ASP A 1 83 ? 4.655 0.223 1.652 1.00 86.31 83 ASP A C 1
ATOM 660 O O . ASP A 1 83 ? 5.454 0.148 0.713 1.00 86.31 83 ASP A O 1
ATOM 664 N N . LEU A 1 84 ? 4.846 -0.433 2.801 1.00 85.38 84 LEU A N 1
ATOM 665 C CA . LEU A 1 84 ? 6.000 -1.300 3.045 1.00 85.38 84 LEU A CA 1
ATOM 666 C C . LEU A 1 84 ? 6.007 -2.497 2.094 1.00 85.38 84 LEU A C 1
ATOM 668 O O . LEU A 1 84 ? 7.040 -2.816 1.497 1.00 85.38 84 LEU A O 1
ATOM 672 N N . VAL A 1 85 ? 4.851 -3.140 1.922 1.00 84.88 85 VAL A N 1
ATOM 673 C CA . VAL A 1 85 ? 4.728 -4.273 1.005 1.00 84.88 85 VAL A CA 1
ATOM 674 C C . VAL A 1 85 ? 4.889 -3.814 -0.442 1.00 84.88 85 VAL A C 1
ATOM 676 O O . VAL A 1 85 ? 5.629 -4.444 -1.194 1.00 84.88 85 VAL A O 1
ATOM 679 N N . GLY A 1 86 ? 4.284 -2.690 -0.829 1.00 83.06 86 GLY A N 1
ATOM 680 C CA . GLY A 1 86 ? 4.425 -2.106 -2.162 1.00 83.06 86 GLY A CA 1
ATOM 681 C C . GLY A 1 86 ? 5.883 -1.803 -2.511 1.00 83.06 86 GLY A C 1
ATOM 682 O O . GLY A 1 86 ? 6.341 -2.147 -3.603 1.00 83.06 86 GLY A O 1
ATOM 683 N N . PHE A 1 87 ? 6.649 -1.250 -1.564 1.00 82.56 87 PHE A N 1
ATOM 684 C CA . PHE A 1 87 ? 8.083 -1.037 -1.745 1.00 82.56 87 PHE A CA 1
ATOM 685 C C . PHE A 1 87 ? 8.835 -2.358 -1.968 1.00 82.56 87 PHE A C 1
ATOM 687 O O . PHE A 1 87 ? 9.609 -2.476 -2.921 1.00 82.56 87 PHE A O 1
ATOM 694 N N . GLY A 1 88 ? 8.583 -3.361 -1.121 1.00 82.62 88 GLY A N 1
ATOM 695 C CA . GLY A 1 88 ? 9.226 -4.674 -1.209 1.00 82.62 88 GLY A CA 1
ATOM 696 C C . GLY A 1 88 ? 8.911 -5.418 -2.509 1.00 82.62 88 GLY A C 1
ATOM 697 O O . GLY A 1 88 ? 9.810 -5.981 -3.131 1.00 82.62 88 GLY A O 1
ATOM 698 N N . VAL A 1 89 ? 7.658 -5.368 -2.961 1.00 83.31 89 VAL A N 1
ATOM 699 C CA . VAL A 1 89 ? 7.200 -6.012 -4.200 1.00 83.31 89 VAL A CA 1
ATOM 700 C C . VAL A 1 89 ? 7.857 -5.383 -5.422 1.00 83.31 89 VAL A C 1
ATOM 702 O O . VAL A 1 89 ? 8.368 -6.107 -6.271 1.00 83.31 89 VAL A O 1
ATOM 705 N N . VAL A 1 90 ? 7.883 -4.051 -5.522 1.00 76.31 90 VAL A N 1
ATOM 706 C CA . VAL A 1 90 ? 8.485 -3.374 -6.681 1.00 76.31 90 VAL A CA 1
ATOM 707 C C . VAL A 1 90 ? 10.003 -3.574 -6.702 1.00 76.31 90 VAL A C 1
ATOM 709 O O . VAL A 1 90 ? 10.561 -3.857 -7.762 1.00 76.31 90 VAL A O 1
ATOM 712 N N . ALA A 1 91 ? 10.671 -3.502 -5.546 1.00 77.75 91 ALA A N 1
ATOM 713 C CA . ALA A 1 91 ? 12.102 -3.784 -5.446 1.00 77.75 91 ALA A CA 1
ATOM 714 C C . ALA A 1 91 ? 12.423 -5.240 -5.832 1.00 77.75 91 ALA A C 1
ATOM 716 O O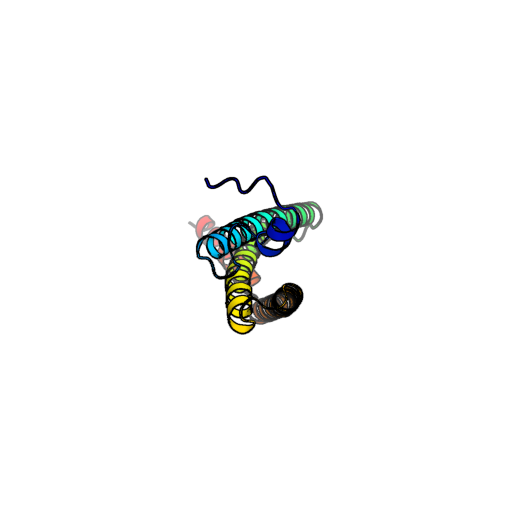 . ALA A 1 91 ? 13.329 -5.484 -6.630 1.00 77.75 91 ALA A O 1
ATOM 717 N N . GLY A 1 92 ? 11.647 -6.205 -5.328 1.00 78.75 92 GLY A N 1
ATOM 718 C CA . GLY A 1 92 ? 11.789 -7.620 -5.672 1.00 78.75 92 GLY A CA 1
ATOM 719 C C . GLY A 1 92 ? 11.528 -7.893 -7.154 1.00 78.75 92 GLY A C 1
ATOM 720 O O . GLY A 1 92 ? 12.325 -8.563 -7.807 1.00 78.75 92 GLY A O 1
ATOM 721 N N . ALA A 1 93 ? 10.465 -7.319 -7.720 1.00 75.00 93 ALA A N 1
ATOM 722 C CA . ALA A 1 93 ? 10.128 -7.460 -9.134 1.00 75.00 93 ALA A CA 1
ATOM 723 C C . ALA A 1 93 ? 11.206 -6.859 -10.053 1.00 75.00 93 ALA A C 1
ATOM 725 O O . ALA A 1 93 ? 11.543 -7.464 -11.070 1.00 75.00 93 ALA A O 1
ATOM 726 N N . ALA A 1 94 ? 11.796 -5.717 -9.683 1.00 71.81 94 ALA A N 1
ATOM 727 C CA . ALA A 1 94 ? 12.887 -5.102 -10.439 1.00 71.81 94 ALA A CA 1
ATOM 728 C C . ALA A 1 94 ? 14.144 -5.993 -10.492 1.00 71.81 94 ALA A C 1
ATOM 730 O O . ALA A 1 94 ? 14.785 -6.088 -11.542 1.00 71.81 94 ALA A O 1
ATOM 731 N N . VAL A 1 95 ? 14.465 -6.681 -9.387 1.00 73.12 95 VAL A N 1
ATOM 732 C CA . VAL A 1 95 ? 15.571 -7.651 -9.318 1.00 73.12 95 VAL A CA 1
ATOM 733 C C . VAL A 1 95 ? 15.256 -8.904 -10.138 1.00 73.12 95 VAL A C 1
ATOM 735 O O . VAL A 1 95 ? 16.076 -9.322 -10.956 1.00 73.12 95 VAL A O 1
ATOM 738 N N . LEU A 1 96 ? 14.063 -9.481 -9.964 1.00 73.06 96 LEU A N 1
ATOM 739 C CA . LEU A 1 96 ? 13.644 -10.710 -10.650 1.00 73.06 96 LEU A CA 1
ATOM 740 C C . LEU A 1 96 ? 13.605 -10.543 -12.171 1.00 73.06 96 LEU A C 1
ATOM 742 O O . LEU A 1 96 ? 14.019 -11.439 -12.904 1.00 73.06 96 LEU A O 1
ATOM 746 N N . LEU A 1 97 ? 13.152 -9.383 -12.645 1.00 73.38 97 LEU A N 1
ATOM 747 C CA . LEU A 1 97 ? 13.041 -9.094 -14.070 1.00 73.38 97 LEU A CA 1
ATOM 748 C C . LEU A 1 97 ? 14.332 -8.521 -14.676 1.00 73.38 97 LEU A C 1
ATOM 750 O O . LEU A 1 97 ? 14.346 -8.210 -15.863 1.00 73.38 97 LEU A O 1
ATOM 754 N N . LYS A 1 98 ? 15.428 -8.403 -13.905 1.00 68.12 98 LYS A N 1
ATOM 755 C CA . LYS A 1 98 ? 16.735 -7.874 -14.355 1.00 68.12 98 LYS A CA 1
ATOM 756 C C . LYS A 1 98 ? 16.624 -6.537 -15.111 1.00 68.12 98 LYS A C 1
ATOM 758 O O . LYS A 1 98 ? 17.297 -6.328 -16.117 1.00 68.12 98 LYS A O 1
ATOM 763 N N . GLY A 1 99 ? 15.729 -5.648 -14.673 1.00 59.81 99 GLY A N 1
ATOM 764 C CA . GLY A 1 99 ? 15.450 -4.377 -15.361 1.00 59.81 99 GLY A CA 1
ATOM 765 C C . GLY A 1 99 ? 14.683 -4.500 -16.690 1.00 59.81 99 GLY A C 1
ATOM 766 O O . GLY A 1 99 ? 14.485 -3.500 -17.380 1.00 59.81 99 GLY A O 1
ATOM 767 N N . GLY A 1 100 ? 14.235 -5.701 -17.058 1.00 63.06 100 GLY A N 1
ATOM 768 C CA . GLY A 1 100 ? 13.434 -5.980 -18.241 1.00 63.06 100 GLY A CA 1
ATOM 769 C C . GLY A 1 100 ? 11.949 -5.683 -18.033 1.00 63.06 100 GLY A C 1
ATOM 770 O O . GLY A 1 100 ? 11.323 -6.172 -17.100 1.00 63.06 100 GLY A O 1
ATOM 771 N N . PHE A 1 101 ? 11.388 -4.913 -18.969 1.00 63.38 101 PHE A N 1
ATOM 772 C CA . PHE A 1 101 ? 9.956 -4.664 -19.163 1.00 63.38 101 PHE A CA 1
ATOM 773 C C . PHE A 1 101 ? 9.239 -3.982 -17.980 1.00 63.38 101 PHE A C 1
ATOM 775 O O . PHE A 1 101 ? 8.649 -4.625 -17.112 1.00 63.38 101 PHE A O 1
ATOM 782 N N . ALA A 1 102 ? 9.208 -2.643 -18.002 1.00 69.00 102 ALA A N 1
ATOM 783 C CA . ALA A 1 102 ? 8.495 -1.815 -17.020 1.00 69.00 102 ALA A CA 1
ATOM 784 C C . ALA A 1 102 ? 7.032 -2.251 -16.811 1.00 69.00 102 ALA A C 1
ATOM 786 O O . ALA A 1 102 ? 6.554 -2.284 -15.682 1.00 69.00 102 ALA A O 1
ATOM 787 N N . LEU A 1 103 ? 6.353 -2.676 -17.882 1.00 75.06 103 LEU A N 1
ATOM 788 C CA . LEU A 1 103 ? 4.984 -3.192 -17.812 1.00 75.06 103 LEU A CA 1
ATOM 789 C C . LEU A 1 103 ? 4.874 -4.478 -16.977 1.00 75.06 103 LEU A C 1
ATOM 791 O O . LEU A 1 103 ? 3.891 -4.647 -16.266 1.00 75.06 103 LEU A O 1
ATOM 795 N N . GLY A 1 104 ? 5.875 -5.363 -17.008 1.00 78.44 104 GLY A N 1
ATOM 796 C CA . GLY A 1 104 ? 5.877 -6.597 -16.214 1.00 78.44 104 GLY A CA 1
ATOM 797 C C . GLY A 1 104 ? 5.996 -6.310 -14.718 1.00 78.44 104 GLY A C 1
ATOM 798 O O . GLY A 1 104 ? 5.241 -6.861 -13.918 1.00 78.44 104 GLY A O 1
ATOM 799 N N . VAL A 1 105 ? 6.877 -5.372 -14.351 1.00 75.19 105 VAL A N 1
ATOM 800 C CA . VAL A 1 105 ? 7.006 -4.879 -12.969 1.00 75.19 105 VAL A CA 1
ATOM 801 C C . VAL A 1 105 ? 5.693 -4.245 -12.504 1.00 75.19 105 VAL A C 1
ATOM 803 O O . VAL A 1 105 ? 5.242 -4.527 -11.397 1.00 75.19 105 VAL A O 1
ATOM 806 N N . THR A 1 106 ? 5.044 -3.433 -13.347 1.00 76.62 106 THR A N 1
ATOM 807 C CA . THR A 1 106 ? 3.766 -2.790 -13.008 1.00 76.62 106 THR A CA 1
ATOM 808 C C . THR A 1 106 ? 2.638 -3.801 -12.815 1.00 76.62 106 THR A C 1
ATOM 810 O O . THR A 1 106 ? 1.921 -3.712 -11.823 1.00 76.62 106 THR A O 1
ATOM 813 N N . VAL A 1 107 ? 2.483 -4.781 -13.712 1.00 83.75 107 VAL A N 1
ATOM 814 C CA . VAL A 1 107 ? 1.437 -5.813 -13.591 1.00 83.75 107 VAL A CA 1
ATOM 815 C C . VAL A 1 107 ? 1.632 -6.642 -12.323 1.00 83.75 107 VAL A C 1
ATOM 817 O O . VAL A 1 107 ? 0.675 -6.865 -11.586 1.00 83.75 107 VAL A O 1
ATOM 820 N N . MET A 1 108 ? 2.872 -7.036 -12.021 1.00 81.06 108 MET A N 1
ATOM 821 C CA . MET A 1 108 ? 3.198 -7.742 -10.780 1.00 81.06 108 MET A CA 1
ATOM 822 C C . MET A 1 108 ? 2.894 -6.883 -9.550 1.00 81.06 108 MET A C 1
ATOM 824 O O . MET A 1 108 ? 2.244 -7.357 -8.623 1.00 81.06 108 MET A O 1
ATOM 828 N N . ALA A 1 109 ? 3.303 -5.612 -9.550 1.00 81.19 109 ALA A N 1
ATOM 829 C CA . ALA A 1 109 ? 3.043 -4.696 -8.443 1.00 81.19 109 ALA A CA 1
ATOM 830 C C . ALA A 1 109 ? 1.542 -4.491 -8.192 1.00 81.19 109 ALA A C 1
ATOM 832 O O . ALA A 1 109 ? 1.111 -4.499 -7.041 1.00 81.19 109 ALA A O 1
ATOM 833 N N . LEU A 1 110 ? 0.738 -4.371 -9.253 1.00 83.50 110 LEU A N 1
ATOM 834 C CA . LEU A 1 110 ? -0.719 -4.272 -9.147 1.00 83.50 110 LEU A CA 1
ATOM 835 C C . LEU A 1 110 ? -1.349 -5.577 -8.649 1.00 83.50 110 LEU A C 1
ATOM 837 O O . LEU A 1 110 ? -2.199 -5.534 -7.764 1.00 83.50 110 LEU A O 1
ATOM 841 N N . GLY A 1 111 ? -0.915 -6.729 -9.167 1.00 87.25 111 GLY A N 1
ATOM 842 C CA . GLY A 1 111 ? -1.419 -8.036 -8.741 1.00 87.25 111 GLY A CA 1
ATOM 843 C C . GLY A 1 111 ? -1.137 -8.311 -7.265 1.00 87.25 111 GLY A C 1
ATOM 844 O O . GLY A 1 111 ? -2.041 -8.669 -6.512 1.00 87.25 111 GLY A O 1
ATOM 845 N N . PHE A 1 112 ? 0.094 -8.060 -6.820 1.00 85.38 112 PHE A N 1
ATOM 846 C CA . PHE A 1 112 ? 0.454 -8.162 -5.408 1.00 85.38 112 PHE A CA 1
ATOM 847 C C . PHE A 1 112 ? -0.247 -7.106 -4.551 1.00 85.38 112 PHE A C 1
ATOM 849 O O . PHE A 1 112 ? -0.664 -7.431 -3.448 1.00 85.38 112 PHE A O 1
ATOM 856 N N . GLY A 1 113 ? -0.432 -5.875 -5.038 1.00 82.44 113 GLY A N 1
ATOM 857 C CA . GLY A 1 113 ? -1.196 -4.844 -4.327 1.00 82.44 113 GLY A CA 1
ATOM 858 C C . GLY A 1 113 ? -2.669 -5.223 -4.119 1.00 82.44 113 GLY A C 1
ATOM 859 O O . GLY A 1 113 ? -3.234 -5.014 -3.045 1.00 82.44 113 GLY A O 1
ATOM 860 N N . ALA A 1 114 ? -3.297 -5.846 -5.116 1.00 85.06 114 ALA A N 1
ATOM 861 C CA . ALA A 1 114 ? -4.650 -6.381 -4.981 1.00 85.06 114 ALA A CA 1
ATOM 862 C C . ALA A 1 114 ? -4.686 -7.579 -4.016 1.00 85.06 114 ALA A C 1
ATOM 864 O O . ALA A 1 114 ? -5.571 -7.686 -3.171 1.00 85.06 114 ALA A O 1
ATOM 865 N N . PHE A 1 115 ? -3.684 -8.457 -4.086 1.00 87.38 115 PHE A N 1
ATOM 866 C CA . PHE A 1 115 ? -3.578 -9.594 -3.178 1.00 87.38 115 PHE A CA 1
ATOM 867 C C . PHE A 1 115 ? -3.391 -9.156 -1.719 1.00 87.38 115 PHE A C 1
ATOM 869 O O . PHE A 1 115 ? -4.037 -9.688 -0.821 1.00 87.38 115 PHE A O 1
ATOM 876 N N . THR A 1 116 ? -2.543 -8.161 -1.463 1.00 82.56 116 THR A N 1
ATOM 877 C CA . THR A 1 116 ? -2.264 -7.689 -0.102 1.00 82.56 116 THR A CA 1
ATOM 878 C C . THR A 1 116 ? -3.462 -6.985 0.506 1.00 82.56 116 THR A C 1
ATOM 880 O O . THR A 1 116 ? -3.749 -7.207 1.679 1.00 82.56 116 THR A O 1
ATOM 883 N N . THR A 1 117 ? -4.201 -6.195 -0.276 1.00 82.88 117 THR A N 1
ATOM 884 C CA . THR A 1 117 ? -5.452 -5.582 0.190 1.00 82.88 117 THR A CA 1
ATOM 885 C C . THR A 1 117 ? -6.510 -6.637 0.502 1.00 82.88 117 THR A C 1
ATOM 887 O O . THR A 1 117 ? -7.154 -6.541 1.545 1.00 82.88 117 THR A O 1
ATOM 890 N N . TRP A 1 118 ? -6.627 -7.685 -0.318 1.00 86.81 118 TRP A N 1
ATOM 891 C CA . TRP A 1 118 ? -7.522 -8.811 -0.046 1.00 86.81 118 TRP A CA 1
ATOM 892 C C . TRP A 1 118 ? -7.156 -9.553 1.249 1.00 86.81 118 TRP A C 1
ATOM 894 O O . TRP A 1 118 ? -8.015 -9.746 2.107 1.00 86.81 118 TRP A O 1
ATOM 904 N N . VAL A 1 119 ? -5.876 -9.889 1.448 1.00 85.31 119 VAL A N 1
ATOM 905 C CA . VAL A 1 119 ? -5.402 -10.546 2.680 1.00 85.31 119 VAL A CA 1
ATOM 906 C C . VAL A 1 119 ? -5.621 -9.662 3.908 1.00 85.31 119 VAL A C 1
ATOM 908 O O . VAL A 1 119 ? -6.085 -10.153 4.935 1.00 85.31 119 VAL A O 1
ATOM 911 N N . LEU A 1 120 ? -5.319 -8.361 3.825 1.00 79.75 120 LEU A N 1
ATOM 912 C CA . LEU A 1 120 ? -5.551 -7.426 4.933 1.00 79.75 120 LEU A CA 1
ATOM 913 C C . LEU A 1 120 ? -7.035 -7.311 5.2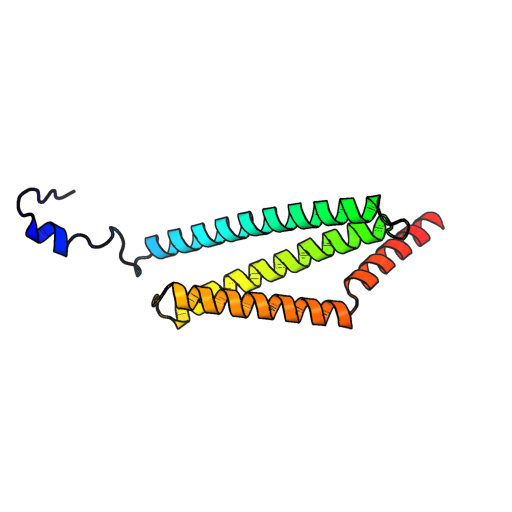84 1.00 79.75 120 LEU A C 1
ATOM 915 O O . LEU A 1 120 ? -7.369 -7.166 6.459 1.00 79.75 120 LEU A O 1
ATOM 919 N N . TYR A 1 121 ? -7.912 -7.351 4.281 1.00 83.06 121 TYR A N 1
ATOM 920 C CA . TYR A 1 121 ? -9.352 -7.287 4.489 1.00 83.06 121 TYR A CA 1
ATOM 921 C C . TYR A 1 121 ? -9.874 -8.553 5.173 1.00 83.06 121 TYR A C 1
ATOM 923 O O . TYR A 1 121 ? -10.540 -8.458 6.200 1.00 83.06 121 TYR A O 1
ATOM 931 N N . GLU A 1 122 ? -9.491 -9.728 4.671 1.00 83.81 122 GLU A N 1
ATOM 932 C CA . GLU A 1 122 ? -9.863 -11.023 5.251 1.00 83.81 122 GLU A CA 1
ATOM 933 C C . GLU A 1 122 ? -9.353 -11.168 6.695 1.00 83.81 122 GLU A C 1
ATOM 935 O O . GLU A 1 122 ? -10.050 -11.678 7.576 1.00 83.81 122 GLU A O 1
ATOM 940 N N . LEU A 1 123 ? -8.133 -10.694 6.965 1.00 80.38 123 LEU A N 1
ATOM 941 C CA . LEU A 1 123 ? -7.541 -10.753 8.297 1.00 80.38 123 LEU A CA 1
ATOM 942 C C . LEU A 1 123 ? -8.252 -9.809 9.274 1.00 80.38 123 LEU A C 1
ATOM 944 O O . LEU A 1 123 ? -8.529 -10.193 10.411 1.00 80.38 123 LEU A O 1
ATOM 948 N N . ASP A 1 124 ? -8.575 -8.590 8.846 1.00 79.31 124 ASP A N 1
ATOM 949 C CA . ASP A 1 124 ? -9.311 -7.654 9.692 1.00 79.31 124 ASP A CA 1
ATOM 950 C C . ASP A 1 124 ? -10.748 -8.124 9.961 1.00 79.31 124 ASP A C 1
ATOM 952 O O . ASP A 1 124 ? -11.210 -8.026 11.098 1.00 79.31 124 ASP A O 1
ATOM 956 N N . ASP A 1 125 ? -11.429 -8.714 8.975 1.00 79.62 125 ASP A N 1
ATOM 957 C CA . ASP A 1 125 ? -12.794 -9.222 9.155 1.00 79.62 125 ASP A CA 1
ATOM 958 C C . ASP A 1 125 ? -12.844 -10.409 10.133 1.00 79.62 125 ASP A C 1
ATOM 960 O O . ASP A 1 125 ? -13.654 -10.432 11.067 1.00 79.62 125 ASP A O 1
ATOM 964 N N . ARG A 1 126 ? -11.901 -11.354 10.011 1.00 68.06 126 ARG A N 1
ATOM 965 C CA . ARG A 1 126 ? -11.813 -12.519 10.908 1.00 68.06 126 ARG A CA 1
ATOM 966 C C . ARG A 1 126 ? -11.446 -12.147 12.337 1.00 68.06 126 ARG A C 1
ATOM 968 O O . ARG A 1 126 ? -12.038 -12.667 13.284 1.00 68.06 126 ARG A O 1
ATOM 975 N N . TYR A 1 127 ? -10.459 -11.272 12.515 1.00 65.50 127 TYR A N 1
ATOM 976 C CA . TYR A 1 127 ? -9.956 -10.925 13.846 1.00 65.50 127 TYR A CA 1
ATOM 977 C C . TYR A 1 127 ? -10.676 -9.729 14.474 1.00 65.50 127 TYR A C 1
ATOM 979 O O . TYR A 1 127 ? -10.499 -9.485 15.676 1.00 65.50 127 TYR A O 1
ATOM 987 N N . LYS A 1 128 ? -11.502 -9.017 13.692 1.00 77.44 128 LYS A N 1
ATOM 988 C CA . LYS A 1 128 ? -12.218 -7.794 14.074 1.00 77.44 128 LYS A CA 1
ATOM 989 C C . LYS A 1 128 ? -11.289 -6.829 14.811 1.00 77.44 128 LYS A C 1
ATOM 991 O O . LYS A 1 128 ? -11.649 -6.307 15.868 1.00 77.44 128 LYS A O 1
ATOM 996 N N . ILE A 1 129 ? -10.071 -6.648 14.292 1.00 71.88 129 ILE A N 1
ATOM 997 C CA . ILE A 1 129 ? -8.984 -5.936 14.982 1.00 71.88 129 ILE A CA 1
ATOM 998 C C . ILE A 1 129 ? -9.417 -4.499 15.255 1.00 71.88 129 ILE A C 1
ATOM 1000 O O . ILE A 1 129 ? -9.287 -4.028 16.385 1.00 71.88 129 ILE A O 1
ATOM 1004 N N . SER A 1 130 ? -10.055 -3.860 14.271 1.00 70.94 130 SER A N 1
ATOM 1005 C CA . SER A 1 130 ? -10.698 -2.557 14.447 1.00 70.94 130 SER A CA 1
ATOM 1006 C C . SER A 1 130 ? -11.696 -2.539 15.604 1.00 70.94 130 SER A C 1
ATOM 1008 O O . SER A 1 130 ? -11.607 -1.682 16.478 1.00 70.94 130 SER A O 1
ATOM 1010 N N . LYS A 1 131 ? -12.614 -3.514 15.673 1.00 73.81 131 LYS A N 1
ATOM 1011 C CA . LYS A 1 131 ? -13.647 -3.555 16.726 1.00 73.81 131 LYS A CA 1
ATOM 1012 C C . LYS A 1 131 ? -13.046 -3.806 18.107 1.00 73.81 131 LYS A C 1
ATOM 1014 O O . LYS A 1 131 ? -13.503 -3.222 19.081 1.00 73.81 131 LYS A O 1
ATOM 1019 N N . LYS A 1 132 ? -12.003 -4.638 18.207 1.00 75.56 132 LYS A N 1
ATOM 1020 C CA . LYS A 1 132 ? -11.269 -4.843 19.465 1.00 75.56 132 LYS A CA 1
ATOM 1021 C C . LYS A 1 132 ? -10.568 -3.567 19.924 1.00 75.56 132 LYS A C 1
ATOM 1023 O O . LYS A 1 132 ? -10.630 -3.247 21.106 1.00 75.56 132 LYS A O 1
ATOM 1028 N N . LEU A 1 133 ? -9.944 -2.831 19.002 1.00 71.19 133 LEU A N 1
ATOM 1029 C CA . LEU A 1 133 ? -9.300 -1.553 19.305 1.00 71.19 133 LEU A CA 1
ATOM 1030 C C . LEU A 1 133 ? -10.320 -0.513 19.790 1.00 71.19 133 LEU A C 1
ATOM 1032 O O . LEU A 1 133 ? -10.092 0.141 20.805 1.00 71.19 133 LEU A O 1
ATOM 1036 N N . ILE A 1 134 ? -11.462 -0.406 19.108 1.00 75.31 134 ILE A N 1
ATOM 1037 C CA . ILE A 1 134 ? -12.556 0.497 19.488 1.00 75.31 134 ILE A CA 1
ATOM 1038 C C . ILE A 1 134 ? -13.107 0.138 20.872 1.00 75.31 134 ILE A C 1
ATOM 1040 O O . ILE A 1 134 ? -13.219 1.009 21.734 1.00 75.31 134 ILE A O 1
ATOM 1044 N N . ASN A 1 135 ? -13.392 -1.144 21.118 1.00 76.94 135 ASN A N 1
ATOM 1045 C CA . ASN A 1 135 ? -13.900 -1.601 22.411 1.00 76.94 135 ASN A CA 1
ATOM 1046 C C . ASN A 1 135 ? -12.907 -1.314 23.545 1.00 76.94 135 ASN A C 1
ATOM 1048 O O . ASN A 1 135 ? -13.320 -0.860 24.607 1.00 76.94 135 ASN A O 1
ATOM 1052 N N . TYR A 1 136 ? -11.605 -1.493 23.305 1.00 75.06 136 TYR A N 1
ATOM 1053 C CA . TYR A 1 136 ? -10.570 -1.171 24.288 1.00 75.06 136 TYR A CA 1
ATOM 1054 C C . TYR A 1 136 ? -10.499 0.332 24.606 1.00 75.06 136 TYR A C 1
ATOM 1056 O O . TYR A 1 136 ? -10.314 0.712 25.763 1.00 75.06 136 TYR A O 1
ATOM 1064 N N . MET A 1 137 ? -10.671 1.204 23.604 1.00 71.19 137 MET A N 1
ATOM 1065 C CA . MET A 1 137 ? -10.748 2.654 23.833 1.00 71.19 137 MET A CA 1
ATOM 1066 C C . MET A 1 137 ? -11.983 3.031 24.659 1.00 71.19 137 MET A C 1
ATOM 1068 O O . MET A 1 137 ? -11.864 3.795 25.615 1.00 71.19 137 MET A O 1
ATOM 1072 N N . ARG A 1 138 ? -13.145 2.448 24.341 1.00 77.50 138 ARG A N 1
ATOM 1073 C CA . ARG A 1 138 ? -14.396 2.665 25.082 1.00 77.50 138 ARG A CA 1
ATOM 1074 C C . ARG A 1 138 ? -14.284 2.198 26.539 1.00 77.50 138 ARG A C 1
ATOM 1076 O O . ARG A 1 138 ? -14.691 2.913 27.450 1.00 77.50 138 ARG A O 1
ATOM 1083 N N . GLU A 1 139 ? -13.682 1.035 26.776 1.00 78.56 139 GLU A N 1
ATOM 1084 C CA . GLU A 1 139 ? -13.505 0.463 28.118 1.00 78.56 139 GLU A CA 1
ATOM 1085 C C . GLU A 1 139 ? -12.535 1.274 28.996 1.00 78.56 139 GLU A C 1
ATOM 1087 O O . GLU A 1 139 ? -12.762 1.433 30.199 1.00 78.56 139 GLU A O 1
ATOM 1092 N N . LYS A 1 140 ? -11.479 1.851 28.407 1.00 73.81 140 LYS A N 1
ATOM 1093 C CA . LYS A 1 140 ? -10.562 2.749 29.126 1.00 73.81 140 LYS A CA 1
ATOM 1094 C C . LYS A 1 140 ? -11.222 4.053 29.571 1.00 73.81 140 LYS A C 1
ATOM 1096 O O . LYS A 1 140 ? -10.966 4.492 30.691 1.00 73.81 140 LYS A O 1
ATOM 1101 N N . GLU A 1 141 ? -12.044 4.667 28.724 1.00 67.88 141 GLU A N 1
ATOM 1102 C CA . GLU A 1 141 ? -12.756 5.904 29.076 1.00 67.88 141 GLU A CA 1
ATOM 1103 C C . GLU A 1 141 ? -13.825 5.660 30.151 1.00 67.88 141 GLU A C 1
ATOM 1105 O O . GLU A 1 141 ? -13.928 6.427 31.107 1.00 67.88 141 GLU A O 1
ATOM 1110 N N . LEU A 1 142 ? -14.554 4.540 30.076 1.00 69.25 142 LEU A N 1
ATOM 1111 C CA . LEU A 1 142 ? -15.518 4.150 31.114 1.00 69.25 142 LEU A CA 1
ATOM 1112 C C . LEU A 1 142 ? -14.846 3.937 32.481 1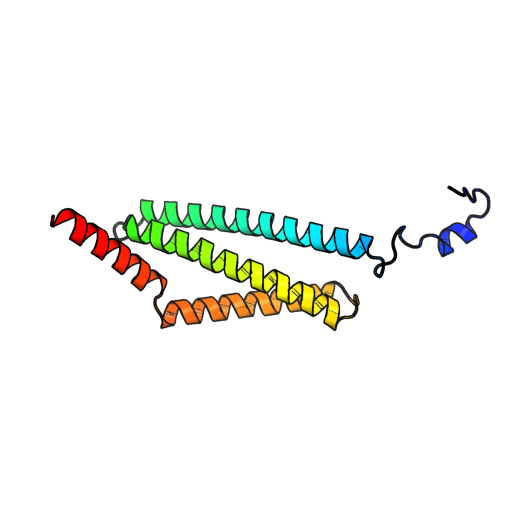.00 69.25 142 LEU A C 1
ATOM 1114 O O . LEU A 1 142 ? -15.338 4.431 33.493 1.00 69.25 142 LEU A O 1
ATOM 1118 N N . ASN A 1 143 ? -13.682 3.280 32.518 1.00 73.25 143 ASN A N 1
ATOM 1119 C CA . ASN A 1 143 ? -12.903 3.116 33.752 1.00 73.25 143 ASN A CA 1
ATOM 1120 C C . ASN A 1 143 ? -12.327 4.433 34.293 1.00 73.25 143 ASN A C 1
ATOM 1122 O O . ASN A 1 143 ? -12.111 4.561 35.498 1.00 73.25 143 ASN A O 1
ATOM 1126 N N . LYS A 1 144 ? -12.063 5.413 33.424 1.00 69.75 144 LYS A N 1
ATOM 1127 C CA . LYS A 1 144 ? -11.578 6.737 33.825 1.00 69.75 144 LYS A CA 1
ATOM 1128 C C . LYS A 1 144 ? -12.681 7.598 34.443 1.00 69.75 144 LYS A C 1
ATOM 1130 O O . LYS A 1 144 ? -12.387 8.326 35.378 1.00 69.75 144 LYS A O 1
ATOM 1135 N N . ASN A 1 145 ? -13.922 7.479 33.968 1.00 59.94 145 ASN A N 1
ATOM 1136 C CA . ASN A 1 145 ? -15.086 8.182 34.528 1.00 59.94 145 ASN A CA 1
ATOM 1137 C C . ASN A 1 145 ? -15.654 7.534 35.807 1.00 59.94 145 ASN A C 1
ATOM 1139 O O . ASN A 1 145 ? -16.494 8.135 36.468 1.00 59.94 145 ASN A O 1
ATOM 1143 N N . SER A 1 146 ? -15.222 6.316 36.155 1.00 55.72 146 SER A N 1
ATOM 1144 C CA . SER A 1 146 ? -15.610 5.612 37.390 1.00 55.72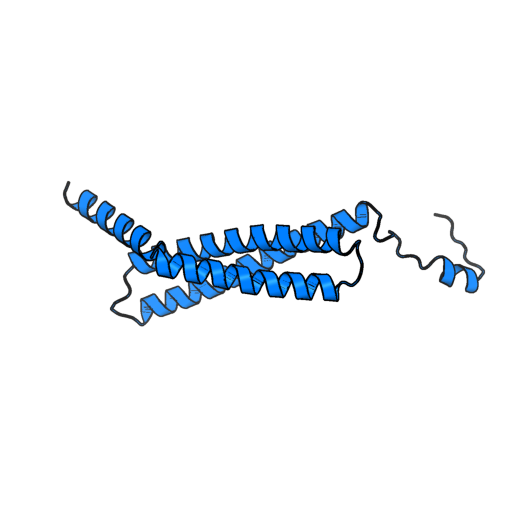 146 SER A CA 1
ATOM 1145 C C . SER A 1 146 ? -14.665 5.880 38.581 1.00 55.72 146 SER A C 1
ATOM 1147 O O . SER A 1 146 ? -14.837 5.266 39.638 1.00 55.72 146 SER A O 1
ATOM 1149 N N . LYS A 1 147 ? -13.663 6.750 38.420 1.00 46.88 147 LYS A N 1
ATOM 1150 C CA . LYS A 1 147 ? -12.761 7.240 39.474 1.00 46.88 147 LYS A CA 1
ATOM 1151 C C . LYS A 1 147 ? -12.974 8.728 39.696 1.00 46.88 147 LYS A C 1
ATOM 1153 O O . LYS A 1 147 ? -12.806 9.145 40.860 1.00 46.88 147 LYS A O 1
#

Foldseek 3Di:
DDDPPDDPVVVVVVPPDPDDCPHPVVVVVVLVVLVVVLVVVLVVQLVVVLVVLVVCCVPDPVCDPLLSVLVSVVSNVLSVVLSVVLSVLLVVQCVVCVNPDPVSSVVSSVVVSVVSVVVSVVVCVVVVVSVVSSVVVVVVVVVVVVD